Protein AF-K2FC25-F1 (afdb_monomer)

pLDDT: mean 97.02, std 2.51, range [78.81, 98.69]

Foldseek 3Di:
DLVVLLVVLLVVLVVLLQQLAALVVLVVLLVLLVQCLVPNDVRSVVPHPDDDPPVVSVLSNVLSVVCVVPDDCPPCVQNSDSRNSSSSCSLLVVLSVLLVVVLVVLLVVCVVVVHPCSSVVSSCSSPPPVSSCCRRNNPHDPSD

Radius of gyration: 16.85 Å; Cα contacts (8 Å, |Δi|>4): 160; chains: 1; bounding box: 34×33×50 Å

Mean predicted aligned error: 2.65 Å

Secondary structure (DSSP, 8-state):
-HHHHHHHHHHHHHHTTTS---HHHHHHHHHHHHHHHHH-HHHHHHHS---S-HHHHHHHHHHHHHHTTTS-TT-HHHHT-TT-HHHHHHHHHHHHHHHHHHHHHHHHHHHHTT-TTHHHHHHHHHT-HHHHIIIIII---TT-

Solvent-accessible surface area (backbone atoms only — not comparable to full-atom values): 7808 Å² total; per-residue (Å²): 109,71,68,57,54,49,49,51,43,48,52,53,45,61,72,34,32,69,47,56,32,43,64,70,60,50,50,46,51,51,52,52,10,51,39,22,56,74,60,32,63,71,47,31,57,76,75,48,88,66,84,72,65,72,71,59,52,54,53,29,22,51,44,39,56,56,43,59,76,78,44,65,74,80,44,58,85,54,53,71,39,66,70,33,52,67,62,36,43,60,54,41,51,54,45,54,51,28,53,52,49,49,36,53,48,40,35,53,52,23,55,74,71,70,45,91,52,20,68,56,53,26,48,54,54,63,64,27,65,65,55,45,38,44,30,40,44,35,60,47,68,88,63,111

Structure (mmCIF, N/CA/C/O backbone):
data_AF-K2FC25-F1
#
_entry.id   AF-K2FC25-F1
#
loop_
_atom_site.group_PDB
_atom_site.id
_atom_site.type_symbol
_atom_site.label_atom_id
_atom_site.label_alt_id
_atom_site.label_comp_id
_atom_site.label_asym_id
_atom_site.label_entity_id
_atom_site.label_seq_id
_atom_site.pdbx_PDB_ins_code
_atom_site.Cartn_x
_atom_site.Cartn_y
_atom_site.Cartn_z
_atom_site.occupancy
_atom_site.B_iso_or_equiv
_atom_site.auth_seq_id
_atom_site.auth_comp_id
_atom_site.auth_asym_id
_atom_site.auth_atom_id
_atom_site.pdbx_PDB_model_num
ATOM 1 N N . MET A 1 1 ? -14.739 -14.584 18.101 1.00 87.00 1 MET A N 1
ATOM 2 C CA . MET A 1 1 ? -15.522 -13.858 17.076 1.00 87.00 1 MET A CA 1
ATOM 3 C C . MET A 1 1 ? -14.724 -12.733 16.417 1.00 87.00 1 MET A C 1
ATOM 5 O O . MET A 1 1 ? -14.441 -12.847 15.240 1.00 87.00 1 MET A O 1
ATOM 9 N N . TYR A 1 2 ? -14.279 -11.704 17.151 1.00 93.12 2 TYR A N 1
ATOM 10 C CA . TYR A 1 2 ? -13.510 -10.571 16.594 1.00 93.12 2 TYR A CA 1
ATOM 11 C C . TYR A 1 2 ? -12.306 -10.969 15.712 1.00 93.12 2 TYR A C 1
ATOM 13 O O . TYR A 1 2 ? -12.243 -10.576 14.554 1.00 93.12 2 TYR A O 1
ATOM 21 N N . PHE A 1 3 ? -11.384 -11.790 16.230 1.00 94.06 3 PHE A N 1
ATOM 22 C CA . PHE A 1 3 ? -10.193 -12.205 15.475 1.00 94.06 3 PHE A CA 1
ATOM 23 C C . PHE A 1 3 ? -10.529 -13.015 14.221 1.00 94.06 3 PHE A C 1
ATOM 25 O O . PHE A 1 3 ? -9.843 -12.881 13.218 1.00 94.06 3 PHE A O 1
ATOM 32 N N . LEU A 1 4 ? -11.607 -13.806 14.259 1.00 96.81 4 LEU A N 1
ATOM 33 C CA . LEU A 1 4 ? -12.086 -14.544 13.092 1.00 96.81 4 LEU A CA 1
ATOM 34 C C . LEU A 1 4 ? -12.578 -13.582 12.003 1.00 96.81 4 LEU A C 1
ATOM 36 O O . LEU A 1 4 ? -12.223 -13.751 10.846 1.00 96.81 4 LEU A O 1
ATOM 40 N N . LEU A 1 5 ? -13.341 -12.549 12.371 1.00 97.44 5 LEU A N 1
ATOM 41 C CA . LEU A 1 5 ? -13.829 -11.541 11.425 1.00 97.44 5 LEU A CA 1
ATOM 42 C C . LEU A 1 5 ? -12.684 -10.756 10.776 1.00 97.44 5 LEU A C 1
ATOM 44 O O . LEU A 1 5 ? -12.692 -10.552 9.565 1.00 97.44 5 LEU A O 1
ATOM 48 N N . LEU A 1 6 ? -11.673 -10.370 11.558 1.00 96.88 6 LEU A N 1
ATOM 49 C CA . LEU A 1 6 ? -10.475 -9.743 11.002 1.00 96.88 6 LEU A CA 1
ATOM 50 C C . LEU A 1 6 ? -9.676 -10.695 10.117 1.00 96.88 6 LEU A C 1
ATOM 52 O O . LEU A 1 6 ? -9.224 -10.303 9.051 1.00 96.88 6 LEU A O 1
ATOM 56 N N . PHE A 1 7 ? -9.523 -11.953 10.521 1.00 97.12 7 PHE A N 1
ATOM 57 C CA . PHE A 1 7 ? -8.838 -12.936 9.693 1.00 97.12 7 PHE A CA 1
ATOM 58 C C . PHE A 1 7 ? -9.546 -13.123 8.345 1.00 97.12 7 PHE A C 1
ATOM 60 O O . PHE A 1 7 ? -8.899 -13.077 7.304 1.00 97.12 7 PHE A O 1
ATOM 67 N N . LEU A 1 8 ? -10.877 -13.234 8.341 1.00 97.25 8 LEU A N 1
ATOM 68 C CA . LEU A 1 8 ? -11.661 -13.318 7.108 1.00 97.25 8 LEU A CA 1
ATOM 69 C C . LEU A 1 8 ? -11.505 -12.060 6.244 1.00 97.25 8 LEU A C 1
ATOM 71 O O . LEU A 1 8 ? -11.259 -12.179 5.048 1.00 97.25 8 LEU A O 1
ATOM 75 N N . GLY A 1 9 ? -11.572 -10.861 6.835 1.00 97.56 9 GL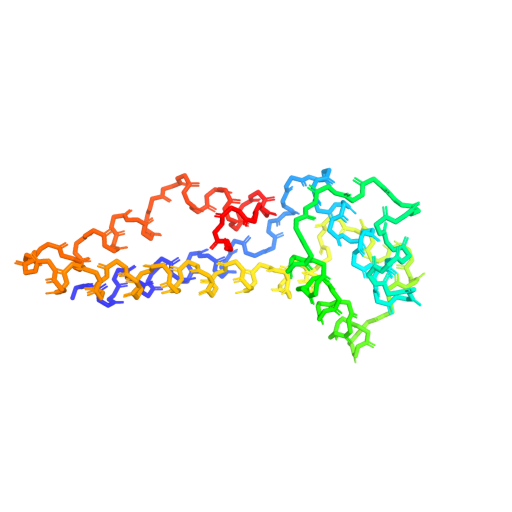Y A N 1
ATOM 76 C CA . GLY A 1 9 ? -11.351 -9.606 6.105 1.00 97.56 9 GLY A CA 1
ATOM 77 C C . GLY A 1 9 ? -9.946 -9.483 5.501 1.00 97.56 9 GLY A C 1
ATOM 78 O O . GLY A 1 9 ? -9.779 -8.879 4.441 1.00 97.56 9 GLY A O 1
ATOM 79 N N . PHE A 1 10 ? -8.942 -10.080 6.148 1.00 98.25 10 PHE A N 1
ATOM 80 C CA . PHE A 1 10 ? -7.570 -10.142 5.653 1.00 98.25 10 PHE A CA 1
ATOM 81 C C . PHE A 1 10 ? -7.452 -11.134 4.492 1.00 98.25 10 PHE A C 1
ATOM 83 O O . PHE A 1 10 ? -6.911 -10.785 3.446 1.00 98.25 10 PHE A O 1
ATOM 90 N N . VAL A 1 11 ? -8.029 -12.332 4.628 1.00 98.31 11 VAL A N 1
ATOM 91 C CA . VAL A 1 11 ? -8.065 -13.335 3.551 1.00 98.31 11 VAL A CA 1
ATOM 92 C C . VAL A 1 11 ? -8.781 -12.789 2.315 1.00 98.31 11 VAL A C 1
ATOM 94 O O . VAL A 1 11 ? -8.257 -12.919 1.213 1.00 98.31 11 VAL A O 1
ATOM 97 N N . VAL A 1 12 ? -9.927 -12.117 2.481 1.00 98.44 12 VAL A N 1
ATOM 98 C CA . VAL A 1 12 ? -10.644 -11.466 1.369 1.00 98.44 12 VAL A CA 1
ATOM 99 C C . VAL A 1 12 ? -9.731 -10.487 0.630 1.00 98.44 12 VAL A C 1
ATOM 101 O O . VAL A 1 12 ? -9.650 -10.532 -0.593 1.00 98.44 12 VAL A O 1
ATOM 104 N N . ARG A 1 13 ? -8.987 -9.647 1.356 1.00 98.31 13 ARG A N 1
ATOM 105 C CA . ARG A 1 13 ? -8.036 -8.708 0.749 1.00 98.31 13 ARG A CA 1
ATOM 106 C C . ARG A 1 13 ? -6.909 -9.401 -0.013 1.00 98.31 13 ARG A C 1
ATOM 108 O O . ARG A 1 13 ? -6.595 -8.974 -1.119 1.00 98.31 13 ARG A O 1
ATOM 115 N N . LEU A 1 14 ? -6.338 -10.474 0.540 1.00 98.44 14 LEU A N 1
ATOM 116 C CA . LEU A 1 14 ? -5.306 -11.262 -0.143 1.00 98.44 14 LEU A CA 1
ATOM 117 C C . LEU A 1 14 ? -5.820 -11.866 -1.454 1.00 98.44 14 LEU A C 1
ATOM 119 O O . LEU A 1 14 ? -5.132 -11.805 -2.471 1.00 98.44 14 LEU A O 1
ATOM 123 N N . LEU A 1 15 ? -7.041 -12.406 -1.449 1.00 98.50 15 LEU A N 1
ATOM 124 C CA . LEU A 1 15 ? -7.669 -12.978 -2.643 1.00 98.50 15 LEU A CA 1
ATOM 125 C C . LEU A 1 15 ? -7.971 -11.922 -3.719 1.00 98.50 15 LEU A C 1
ATOM 127 O O . LEU A 1 15 ? -8.041 -12.261 -4.897 1.00 98.50 15 LEU A O 1
ATOM 131 N N . LEU A 1 16 ? -8.119 -10.652 -3.332 1.00 98.50 16 LEU A N 1
ATOM 132 C CA . LEU A 1 16 ? -8.370 -9.525 -4.236 1.00 98.50 16 LEU A CA 1
ATOM 133 C C . LEU A 1 16 ? -7.092 -8.873 -4.787 1.00 98.50 16 LEU A C 1
ATOM 135 O O . LEU A 1 16 ? -7.181 -8.020 -5.671 1.00 98.50 16 LEU A O 1
ATOM 139 N N . ILE A 1 17 ? -5.900 -9.279 -4.331 1.00 98.44 17 ILE A N 1
ATOM 140 C CA . ILE A 1 17 ? -4.627 -8.758 -4.856 1.00 98.44 17 ILE A CA 1
ATOM 141 C C . ILE A 1 17 ? -4.550 -8.827 -6.395 1.00 98.44 17 ILE A C 1
ATOM 143 O O . ILE A 1 17 ? -4.206 -7.801 -6.986 1.00 98.44 17 ILE A O 1
ATOM 147 N N . PRO A 1 18 ? -4.914 -9.943 -7.066 1.00 98.31 18 PRO A N 1
ATOM 148 C CA . PRO A 1 18 ? -4.797 -10.067 -8.523 1.00 98.31 18 PRO A CA 1
ATOM 149 C C . PRO A 1 18 ? -5.707 -9.142 -9.344 1.00 98.31 18 PRO A C 1
ATOM 151 O O . PRO A 1 18 ? -5.537 -9.061 -10.558 1.00 98.31 18 PRO A O 1
ATOM 154 N N . VAL A 1 19 ? -6.679 -8.459 -8.726 1.00 98.06 19 VAL A N 1
ATOM 155 C CA . VAL A 1 19 ? -7.506 -7.457 -9.417 1.00 98.06 19 VAL A CA 1
ATOM 156 C C . VAL A 1 19 ? -6.597 -6.335 -9.930 1.00 98.06 19 VAL A C 1
ATOM 158 O O . VAL A 1 19 ? -5.729 -5.874 -9.202 1.00 98.06 19 VAL A O 1
ATOM 161 N N . SER A 1 20 ? -6.766 -5.862 -11.161 1.00 96.94 20 SER A N 1
ATOM 162 C CA . SER A 1 20 ? -5.810 -4.923 -11.775 1.00 96.94 20 SER A CA 1
ATOM 163 C C . SER A 1 20 ? -5.682 -3.575 -11.062 1.00 96.94 20 SER A C 1
ATOM 165 O O . SER A 1 20 ? -4.652 -2.923 -11.192 1.00 96.94 20 SER A O 1
ATOM 167 N N . GLY A 1 21 ? -6.707 -3.143 -10.324 1.00 96.69 21 GLY A N 1
ATOM 168 C CA . GLY A 1 21 ? -6.798 -1.758 -9.873 1.00 96.69 21 GLY A CA 1
ATOM 169 C C . GLY A 1 21 ? -7.384 -0.833 -10.933 1.00 96.69 21 GLY A C 1
ATOM 170 O O . GLY A 1 21 ? -7.669 -1.242 -12.067 1.00 96.69 21 GLY A O 1
ATOM 171 N N . PHE A 1 22 ? -7.546 0.432 -10.558 1.00 97.19 22 PHE A N 1
ATOM 172 C CA . PHE A 1 22 ? -7.846 1.502 -11.490 1.00 97.19 22 PHE A CA 1
ATOM 173 C C . PHE A 1 22 ? -6.606 1.780 -12.339 1.00 97.19 22 PHE A C 1
ATOM 175 O O . PHE A 1 22 ? -5.566 2.220 -11.849 1.00 97.19 22 PHE A O 1
ATOM 182 N N . ARG A 1 23 ? -6.719 1.485 -13.637 1.00 96.00 23 ARG A N 1
ATOM 183 C CA . ARG A 1 23 ? -5.580 1.426 -14.564 1.00 96.00 23 ARG A CA 1
ATOM 184 C C . ARG A 1 23 ? -4.717 2.692 -14.551 1.00 96.00 23 ARG A C 1
ATOM 186 O O . ARG A 1 23 ? -3.496 2.577 -14.606 1.00 96.00 23 ARG A O 1
ATOM 193 N N . ALA A 1 24 ? -5.329 3.877 -14.504 1.00 96.19 24 ALA A N 1
ATOM 194 C CA . ALA A 1 24 ? -4.585 5.135 -14.566 1.00 96.19 24 ALA A CA 1
ATOM 195 C C . ALA A 1 24 ? -3.686 5.328 -13.334 1.00 96.19 24 ALA A C 1
ATOM 197 O O . ALA A 1 24 ? -2.500 5.609 -13.490 1.00 96.19 24 ALA A O 1
ATOM 198 N N . ASP A 1 25 ? -4.215 5.088 -12.134 1.00 96.62 25 ASP A N 1
ATOM 199 C CA . ASP A 1 25 ? -3.451 5.236 -10.890 1.00 96.62 25 ASP A CA 1
ATOM 200 C C . ASP A 1 25 ? -2.338 4.192 -10.804 1.00 96.62 25 ASP A C 1
ATOM 202 O O . ASP A 1 25 ? -1.184 4.533 -10.558 1.00 96.62 25 ASP A O 1
ATOM 206 N N . VAL A 1 26 ? -2.632 2.928 -11.130 1.00 97.62 26 VAL A N 1
ATOM 207 C CA . VAL A 1 26 ? -1.613 1.864 -11.143 1.00 97.62 26 VAL A CA 1
ATOM 208 C C . VAL A 1 26 ? -0.492 2.157 -12.144 1.00 97.62 26 VAL A C 1
ATOM 210 O O . VAL A 1 26 ? 0.674 1.861 -11.869 1.00 97.62 26 VAL A O 1
ATOM 213 N N . ALA A 1 27 ? -0.804 2.779 -13.283 1.00 97.56 27 ALA A N 1
ATOM 214 C CA . ALA A 1 27 ? 0.211 3.247 -14.222 1.00 97.56 27 ALA A CA 1
ATOM 215 C C . ALA A 1 27 ? 1.065 4.387 -13.634 1.00 97.56 27 ALA A C 1
ATOM 217 O O . ALA A 1 27 ? 2.286 4.371 -13.816 1.00 97.56 27 ALA A O 1
ATOM 218 N N . PHE A 1 28 ? 0.474 5.328 -12.887 1.00 97.88 28 PHE A N 1
ATOM 219 C CA . PHE A 1 28 ? 1.235 6.358 -12.169 1.00 97.88 28 PHE A CA 1
ATOM 220 C C . PHE A 1 28 ? 2.136 5.762 -11.087 1.00 97.88 28 PHE A C 1
ATOM 222 O O . PHE A 1 28 ? 3.313 6.109 -11.039 1.00 97.88 28 PHE A O 1
ATOM 229 N N . TRP A 1 29 ? 1.654 4.803 -10.292 1.00 98.06 29 TRP A N 1
ATOM 230 C CA . TRP A 1 29 ? 2.470 4.114 -9.284 1.00 98.06 29 TRP A CA 1
ATOM 231 C C . TRP A 1 29 ? 3.692 3.434 -9.904 1.00 98.06 29 TRP A C 1
ATOM 233 O O . TRP A 1 29 ? 4.805 3.541 -9.383 1.00 98.06 29 TRP A O 1
ATOM 243 N N . LYS A 1 30 ? 3.504 2.767 -11.047 1.00 98.31 30 LYS A N 1
ATOM 244 C CA . LYS A 1 30 ? 4.587 2.133 -11.809 1.00 98.31 30 LYS A CA 1
ATOM 245 C C . LYS A 1 30 ? 5.571 3.163 -12.365 1.00 98.31 30 LYS A C 1
ATOM 247 O O . LYS A 1 30 ? 6.777 3.030 -12.173 1.00 98.31 30 LYS A O 1
ATOM 252 N N . GLY A 1 31 ? 5.065 4.211 -13.015 1.00 98.38 31 GLY A N 1
ATOM 253 C CA . GLY A 1 31 ? 5.890 5.255 -13.624 1.00 98.38 31 GLY A CA 1
ATOM 254 C C . GLY A 1 31 ? 6.692 6.058 -12.600 1.00 98.38 31 GLY A C 1
ATOM 255 O O . GLY A 1 31 ? 7.907 6.208 -12.738 1.00 98.38 31 GLY A O 1
ATOM 256 N N . TRP A 1 32 ? 6.037 6.530 -11.541 1.00 98.62 32 TRP A N 1
ATOM 257 C CA . TRP A 1 32 ? 6.690 7.253 -10.452 1.00 98.62 32 TRP A CA 1
ATOM 258 C C . TRP A 1 32 ? 7.648 6.353 -9.670 1.00 98.62 32 TRP A C 1
ATOM 260 O O . TRP A 1 32 ? 8.734 6.809 -9.319 1.00 98.62 32 TRP A O 1
ATOM 270 N N . GLY A 1 33 ? 7.300 5.076 -9.468 1.00 98.38 33 GLY A N 1
ATOM 271 C CA . GLY A 1 33 ? 8.180 4.076 -8.857 1.00 98.38 33 GLY A CA 1
ATOM 272 C C . GLY A 1 33 ? 9.467 3.851 -9.643 1.00 98.38 33 GLY A C 1
ATOM 273 O O . GLY A 1 33 ? 10.553 3.917 -9.075 1.00 98.38 33 GLY A O 1
ATOM 274 N N . LEU A 1 34 ? 9.370 3.684 -10.963 1.00 98.19 34 LEU A N 1
ATOM 275 C CA . LEU A 1 34 ? 10.548 3.629 -11.833 1.00 98.19 34 LEU A CA 1
ATOM 276 C C . LEU A 1 34 ? 11.401 4.899 -11.725 1.00 98.19 34 LEU A C 1
ATOM 278 O O . LEU A 1 34 ? 12.612 4.819 -11.525 1.00 98.19 34 LEU A O 1
ATOM 282 N N . ALA A 1 35 ? 10.770 6.072 -11.812 1.00 98.44 35 ALA A N 1
ATOM 283 C CA . ALA A 1 35 ? 11.465 7.355 -11.757 1.00 98.44 35 ALA A CA 1
ATOM 284 C C . ALA A 1 35 ? 12.237 7.556 -10.442 1.00 98.44 35 ALA A C 1
ATOM 286 O O . ALA A 1 35 ? 13.414 7.922 -10.471 1.00 98.44 35 ALA A O 1
ATOM 287 N N . VAL A 1 36 ? 11.607 7.298 -9.291 1.00 98.62 36 VAL A N 1
ATOM 288 C CA . VAL A 1 36 ? 12.267 7.462 -7.987 1.00 98.62 3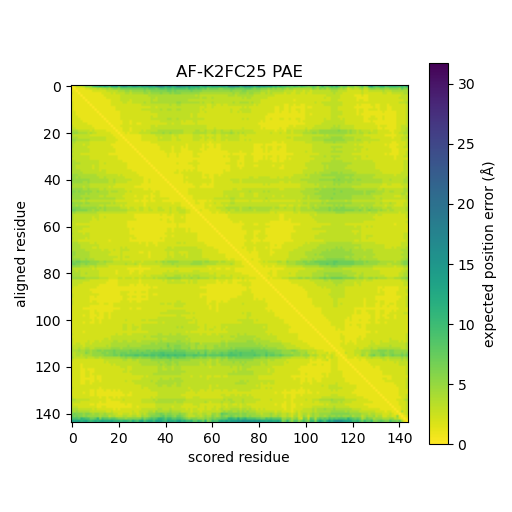6 VAL A CA 1
ATOM 289 C C . VAL A 1 36 ? 13.358 6.422 -7.763 1.00 98.62 36 VAL A C 1
ATOM 291 O O . VAL A 1 36 ? 14.428 6.784 -7.276 1.00 98.62 36 VAL A O 1
ATOM 294 N N . THR A 1 37 ? 13.144 5.170 -8.175 1.00 98.31 37 THR A N 1
ATOM 295 C CA . THR A 1 37 ? 14.153 4.116 -8.023 1.00 98.31 37 THR A CA 1
ATOM 296 C C . THR A 1 37 ? 15.382 4.359 -8.894 1.00 98.31 37 THR A C 1
ATOM 298 O O . THR A 1 37 ? 16.491 4.011 -8.487 1.00 98.31 37 THR A O 1
ATOM 301 N N . ASP A 1 38 ? 15.220 4.984 -10.061 1.00 98.12 38 ASP A N 1
ATOM 302 C CA . ASP A 1 38 ? 16.324 5.201 -11.000 1.00 98.12 38 ASP A CA 1
ATOM 303 C C . ASP A 1 38 ? 17.047 6.531 -10.799 1.00 98.12 38 ASP A C 1
ATOM 305 O O . ASP A 1 38 ? 18.252 6.627 -11.046 1.00 98.12 38 ASP A O 1
ATOM 309 N N . LYS A 1 39 ? 16.312 7.578 -10.412 1.00 98.31 39 LYS A N 1
ATOM 310 C CA . LYS A 1 39 ? 16.807 8.964 -10.411 1.00 98.31 39 LYS A CA 1
ATOM 311 C C . LYS A 1 39 ? 16.676 9.667 -9.062 1.00 98.31 39 LYS A C 1
ATOM 313 O O . LYS A 1 39 ? 17.204 10.766 -8.895 1.00 98.31 39 LYS A O 1
ATOM 318 N N . GLY A 1 40 ? 16.007 9.047 -8.096 1.00 97.88 40 GLY A N 1
ATOM 319 C CA . GLY A 1 40 ? 15.759 9.620 -6.780 1.00 97.88 40 GLY A CA 1
ATOM 320 C C . GLY A 1 40 ? 14.605 10.626 -6.748 1.00 97.88 40 GLY A C 1
ATOM 321 O O . GLY A 1 40 ? 14.084 11.087 -7.765 1.00 97.88 40 GLY A O 1
ATOM 322 N N . ILE A 1 41 ? 14.209 10.982 -5.526 1.00 97.19 41 ILE A N 1
ATOM 323 C CA . ILE A 1 41 ? 13.000 11.768 -5.246 1.00 97.19 41 ILE A CA 1
ATOM 324 C C . ILE A 1 41 ? 13.045 13.201 -5.792 1.00 97.19 41 ILE A C 1
ATOM 326 O O . ILE A 1 41 ? 12.036 13.711 -6.270 1.00 97.19 41 ILE A O 1
ATOM 330 N N . ILE A 1 42 ? 14.215 13.847 -5.776 1.00 97.19 42 ILE A N 1
ATOM 331 C CA . ILE A 1 42 ? 14.366 15.217 -6.291 1.00 97.19 42 ILE A CA 1
ATOM 332 C C . ILE A 1 42 ? 14.131 15.249 -7.802 1.00 97.19 42 ILE A C 1
ATOM 334 O O . ILE A 1 42 ? 13.482 16.160 -8.312 1.00 97.19 42 ILE A O 1
ATOM 338 N N . TRP A 1 43 ? 14.623 14.239 -8.524 1.00 98.19 43 TRP A N 1
ATOM 339 C CA . TRP A 1 43 ? 14.383 14.139 -9.957 1.00 98.19 43 TRP A CA 1
ATOM 340 C C . TRP A 1 43 ? 12.908 13.863 -10.253 1.00 98.19 43 TRP A C 1
ATOM 342 O O . TRP A 1 43 ? 12.339 14.563 -11.088 1.00 98.1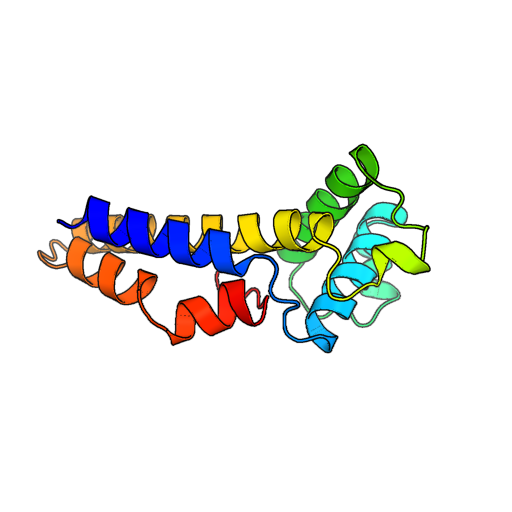9 43 TRP A O 1
ATOM 352 N N . LEU A 1 44 ? 12.285 12.919 -9.531 1.00 98.44 44 LEU A N 1
ATOM 353 C CA . LEU A 1 44 ? 10.855 12.606 -9.642 1.00 98.44 44 LEU A CA 1
ATOM 354 C C . LEU A 1 44 ? 9.994 13.874 -9.544 1.00 98.44 44 LEU A C 1
ATOM 356 O O . LEU A 1 44 ? 9.198 14.137 -10.442 1.00 98.44 44 LEU A O 1
ATOM 360 N N . ILE A 1 45 ? 10.175 14.661 -8.480 1.00 96.50 45 ILE A N 1
ATOM 361 C CA . ILE A 1 45 ? 9.354 15.852 -8.208 1.00 96.50 45 ILE A CA 1
ATOM 362 C C . ILE A 1 45 ? 9.534 16.919 -9.297 1.00 96.50 45 ILE A C 1
ATOM 364 O O . ILE A 1 45 ? 8.565 17.551 -9.700 1.00 96.50 45 ILE A O 1
ATOM 368 N N . ASN A 1 46 ? 10.757 17.110 -9.796 1.00 97.56 46 ASN A N 1
ATOM 369 C CA . ASN A 1 46 ? 11.051 18.173 -10.760 1.00 97.56 46 ASN A CA 1
ATOM 370 C C . ASN A 1 46 ? 10.753 17.804 -12.223 1.00 97.56 46 ASN A C 1
ATOM 372 O O . ASN A 1 46 ? 10.660 18.700 -13.057 1.00 97.56 46 ASN A O 1
ATOM 376 N N . ASN A 1 47 ? 10.663 16.512 -12.561 1.00 98.12 47 ASN A N 1
ATOM 377 C CA . ASN A 1 47 ? 10.632 16.047 -13.959 1.00 98.12 47 ASN A CA 1
ATOM 378 C C . ASN A 1 47 ? 9.405 15.196 -14.304 1.00 98.12 47 ASN A C 1
ATOM 380 O O . ASN A 1 47 ? 9.296 14.698 -15.423 1.00 98.12 47 ASN A O 1
ATOM 384 N N . THR A 1 48 ? 8.487 14.998 -13.361 1.00 97.81 48 THR A N 1
ATOM 385 C CA . THR A 1 48 ? 7.255 14.238 -13.589 1.00 97.81 48 THR A CA 1
ATOM 386 C C . THR A 1 48 ? 6.053 15.013 -13.066 1.00 97.81 48 THR A C 1
ATOM 388 O O . THR A 1 48 ? 6.188 16.067 -12.454 1.00 97.81 48 THR A O 1
ATOM 391 N N . ASN A 1 49 ? 4.859 14.474 -13.284 1.00 96.81 49 ASN A N 1
ATOM 392 C CA . ASN A 1 49 ? 3.617 15.003 -12.731 1.00 96.81 49 ASN A CA 1
ATOM 393 C C . ASN A 1 49 ? 3.319 14.496 -11.304 1.00 96.81 49 ASN A C 1
ATOM 395 O O . ASN A 1 49 ? 2.156 14.472 -10.903 1.00 96.81 49 ASN A O 1
ATOM 399 N N . TYR A 1 50 ? 4.336 14.043 -10.565 1.00 97.75 50 TYR A N 1
ATOM 400 C CA . TYR A 1 50 ? 4.181 13.542 -9.202 1.00 97.75 50 TYR A CA 1
ATOM 401 C C . TYR A 1 50 ? 3.546 14.596 -8.286 1.00 97.75 50 TYR A C 1
ATOM 403 O O . TYR A 1 50 ? 4.053 15.708 -8.154 1.00 97.75 50 TYR A O 1
ATOM 411 N N . ASN A 1 51 ? 2.439 14.230 -7.643 1.00 96.25 51 ASN A N 1
ATOM 412 C CA . ASN A 1 51 ? 1.588 15.141 -6.874 1.00 96.25 51 ASN A CA 1
ATOM 413 C C . ASN A 1 51 ? 1.265 14.638 -5.452 1.00 96.25 51 ASN A C 1
ATOM 415 O O . ASN A 1 51 ? 0.351 15.156 -4.814 1.00 96.25 51 ASN A O 1
ATOM 419 N N . TYR A 1 52 ? 2.021 13.662 -4.942 1.00 95.50 52 TYR A N 1
ATOM 420 C CA . TYR A 1 52 ? 1.873 13.130 -3.582 1.00 95.50 52 TYR A CA 1
ATOM 421 C C . TYR A 1 52 ? 2.964 13.664 -2.639 1.00 95.50 52 TYR A C 1
ATOM 423 O O . TYR A 1 52 ? 4.020 14.112 -3.088 1.00 95.50 52 TYR A O 1
ATOM 431 N N . PRO A 1 53 ? 2.773 13.605 -1.310 1.00 93.81 53 PRO A N 1
ATOM 432 C CA . PRO A 1 53 ? 3.832 13.934 -0.361 1.00 93.81 53 PRO A CA 1
ATOM 433 C C . PRO A 1 53 ? 5.074 13.034 -0.519 1.00 93.81 53 PRO A C 1
ATOM 435 O O . PRO A 1 53 ? 4.961 11.897 -0.986 1.00 93.81 53 PRO A O 1
ATOM 438 N N . PRO A 1 54 ? 6.267 13.475 -0.071 1.00 92.88 54 PRO A N 1
ATOM 439 C CA . PRO A 1 54 ? 7.511 12.713 -0.222 1.00 92.88 54 PRO A CA 1
ATOM 440 C C . PRO A 1 54 ? 7.485 11.291 0.354 1.00 92.88 54 PRO A C 1
ATOM 442 O O . PRO A 1 54 ? 8.157 10.409 -0.170 1.00 92.88 54 PRO A O 1
ATOM 445 N N . GLY A 1 55 ? 6.709 11.054 1.419 1.00 93.94 55 GLY A N 1
ATOM 446 C CA . GLY A 1 55 ? 6.607 9.739 2.060 1.00 93.94 55 GLY A CA 1
ATOM 447 C C . GLY A 1 55 ? 6.170 8.637 1.093 1.00 93.94 55 GLY A C 1
ATOM 448 O O . GLY A 1 55 ? 6.743 7.549 1.098 1.00 93.94 55 GLY A O 1
ATOM 449 N N . PHE A 1 56 ? 5.226 8.942 0.204 1.00 96.31 56 PHE A N 1
ATOM 450 C CA . PHE A 1 56 ? 4.719 7.971 -0.756 1.00 96.31 56 PHE A CA 1
ATOM 451 C C . PHE A 1 56 ? 5.751 7.620 -1.846 1.00 96.31 56 PHE A C 1
ATOM 453 O O . PHE A 1 56 ? 5.873 6.457 -2.228 1.00 96.31 56 PHE A O 1
ATOM 460 N N . ALA A 1 57 ? 6.598 8.568 -2.260 1.00 97.50 57 ALA A N 1
ATOM 461 C CA . ALA A 1 57 ? 7.694 8.299 -3.192 1.00 97.50 57 ALA A CA 1
ATOM 462 C C . ALA A 1 57 ? 8.689 7.273 -2.628 1.00 97.50 57 ALA A C 1
ATOM 464 O O . ALA A 1 57 ? 9.173 6.423 -3.368 1.00 97.50 57 ALA A O 1
ATOM 465 N N . TYR A 1 58 ? 8.965 7.296 -1.319 1.00 97.19 58 TYR A N 1
ATOM 466 C CA . TYR A 1 58 ? 9.825 6.288 -0.689 1.00 97.19 58 TYR A CA 1
ATOM 467 C C . TYR A 1 58 ? 9.181 4.899 -0.636 1.00 97.19 58 TYR A C 1
ATOM 469 O O . TYR A 1 58 ? 9.887 3.898 -0.750 1.00 97.19 58 TYR A O 1
ATOM 477 N N . ILE A 1 59 ? 7.854 4.821 -0.503 1.00 97.50 59 ILE A N 1
ATOM 478 C CA . ILE A 1 59 ? 7.120 3.553 -0.611 1.00 97.50 59 ILE A CA 1
ATOM 479 C C . ILE A 1 59 ? 7.265 2.993 -2.030 1.00 97.50 59 ILE A C 1
ATOM 481 O O . ILE A 1 59 ? 7.616 1.825 -2.200 1.00 97.50 59 ILE A O 1
ATOM 485 N N . LEU A 1 60 ? 7.062 3.832 -3.050 1.00 98.38 60 LEU A N 1
ATOM 486 C CA . LEU A 1 60 ? 7.249 3.433 -4.444 1.00 98.38 60 LEU A CA 1
ATOM 487 C C . LEU A 1 60 ? 8.698 3.021 -4.746 1.00 98.38 60 LEU A C 1
ATOM 489 O O . LEU A 1 60 ? 8.909 2.034 -5.449 1.00 98.38 60 LEU A O 1
ATOM 493 N N . ASP A 1 61 ? 9.686 3.719 -4.177 1.00 98.56 61 ASP A N 1
ATOM 494 C CA . ASP A 1 61 ? 11.103 3.365 -4.306 1.00 98.56 61 ASP A CA 1
ATOM 495 C C . ASP A 1 61 ? 11.409 1.992 -3.695 1.00 98.56 61 ASP A C 1
ATOM 497 O O . ASP A 1 61 ? 12.089 1.163 -4.302 1.00 98.56 61 ASP A O 1
ATOM 501 N N . LEU A 1 62 ? 10.861 1.715 -2.508 1.00 98.38 62 LEU A N 1
ATOM 502 C CA . LEU A 1 62 ? 10.979 0.408 -1.867 1.00 98.38 62 LEU A CA 1
ATOM 503 C C . LEU A 1 62 ? 10.379 -0.697 -2.746 1.00 98.38 62 LEU A C 1
ATOM 505 O O . LEU A 1 62 ? 11.028 -1.722 -2.961 1.00 98.38 62 LEU A O 1
ATOM 509 N N . ILE A 1 63 ? 9.175 -0.484 -3.289 1.00 98.50 63 ILE A N 1
ATOM 510 C CA . ILE A 1 63 ? 8.533 -1.438 -4.204 1.00 98.50 63 ILE A CA 1
ATOM 511 C C . ILE A 1 63 ? 9.401 -1.661 -5.443 1.00 98.50 63 ILE A C 1
ATOM 513 O O . ILE A 1 63 ? 9.634 -2.810 -5.813 1.00 98.50 63 ILE A O 1
ATOM 517 N N . GLY A 1 64 ? 9.908 -0.592 -6.066 1.00 98.50 64 GLY A N 1
ATOM 518 C CA . GLY A 1 64 ? 10.765 -0.675 -7.249 1.00 98.50 64 GLY A CA 1
ATOM 519 C C . GLY A 1 64 ? 12.054 -1.454 -6.983 1.00 98.50 64 GLY A C 1
ATOM 520 O O . GLY A 1 64 ? 12.413 -2.345 -7.757 1.00 98.50 64 GLY A O 1
ATOM 521 N N . LYS A 1 65 ? 12.714 -1.192 -5.849 1.00 98.50 65 LYS A N 1
ATOM 522 C CA . LYS A 1 65 ? 13.915 -1.920 -5.411 1.00 98.50 65 LYS A CA 1
ATOM 523 C C . LYS A 1 65 ? 13.643 -3.398 -5.163 1.00 98.50 65 LYS A C 1
ATOM 525 O O . LYS A 1 65 ? 14.423 -4.224 -5.623 1.00 98.50 65 LYS A O 1
ATOM 530 N N . ILE A 1 66 ? 12.547 -3.737 -4.480 1.00 98.69 66 ILE A N 1
ATOM 531 C CA . ILE A 1 66 ? 12.178 -5.138 -4.232 1.00 98.69 66 ILE A CA 1
ATOM 532 C C . ILE A 1 66 ? 11.798 -5.830 -5.544 1.00 98.69 66 ILE A C 1
ATOM 534 O O . ILE A 1 66 ? 12.245 -6.946 -5.785 1.00 98.69 66 ILE A O 1
ATOM 538 N N . TYR A 1 67 ? 11.035 -5.173 -6.421 1.00 98.69 67 TYR A N 1
ATOM 539 C CA . TYR A 1 67 ? 10.648 -5.728 -7.719 1.00 98.69 67 TYR A CA 1
ATOM 540 C C . TYR A 1 67 ? 11.877 -6.126 -8.548 1.00 98.69 67 TYR A C 1
ATOM 542 O O . TYR A 1 67 ? 11.917 -7.244 -9.062 1.00 98.69 67 TYR A O 1
ATOM 550 N N . LYS A 1 68 ? 12.911 -5.267 -8.597 1.00 98.00 68 LYS A N 1
ATOM 551 C CA . LYS A 1 68 ? 14.188 -5.527 -9.295 1.00 98.00 68 LYS A CA 1
ATOM 552 C C . LYS A 1 68 ? 14.918 -6.791 -8.819 1.00 98.00 68 LYS A C 1
ATOM 554 O O . LYS A 1 68 ? 15.740 -7.318 -9.560 1.00 98.00 68 LYS A O 1
ATOM 559 N N . LEU A 1 69 ? 14.630 -7.289 -7.613 1.00 98.31 69 LEU A N 1
ATOM 560 C CA . LEU A 1 69 ? 15.211 -8.540 -7.107 1.00 98.31 69 LEU A CA 1
ATOM 561 C C . LEU A 1 69 ? 14.587 -9.791 -7.743 1.00 98.31 69 LEU A C 1
ATOM 563 O O . LEU A 1 69 ? 15.205 -10.851 -7.715 1.00 98.31 69 LEU A O 1
ATOM 567 N N . PHE A 1 70 ? 13.374 -9.684 -8.295 1.00 98.31 70 PHE A N 1
ATOM 568 C CA . PHE A 1 70 ? 12.594 -10.828 -8.782 1.00 98.31 70 PHE A CA 1
ATOM 569 C C . PHE A 1 70 ? 12.200 -10.723 -10.261 1.00 98.31 70 PHE A C 1
ATOM 571 O O . PHE A 1 70 ? 11.878 -11.741 -10.873 1.00 98.31 70 PHE A O 1
ATOM 578 N N . ALA A 1 71 ? 12.201 -9.522 -10.842 1.00 97.88 71 ALA A N 1
ATOM 579 C CA . ALA A 1 71 ? 11.853 -9.289 -12.239 1.00 97.88 71 ALA A CA 1
ATOM 580 C C . ALA A 1 71 ? 12.519 -8.017 -12.788 1.00 97.88 71 ALA A C 1
ATOM 582 O O . ALA A 1 71 ? 12.854 -7.097 -12.044 1.00 97.88 71 ALA A O 1
ATOM 583 N N . ASP A 1 72 ? 12.662 -7.948 -14.112 1.00 97.88 72 ASP A N 1
ATOM 584 C CA . ASP A 1 72 ? 13.187 -6.769 -14.801 1.00 97.88 72 ASP A CA 1
ATOM 585 C C . ASP A 1 72 ? 12.073 -5.726 -15.018 1.00 97.88 72 ASP A C 1
ATOM 587 O O . ASP A 1 72 ? 11.121 -5.998 -15.762 1.00 97.88 72 ASP A O 1
ATOM 591 N N . PRO A 1 73 ? 12.139 -4.534 -14.394 1.00 97.31 73 PRO A N 1
ATOM 592 C CA . PRO A 1 73 ? 11.139 -3.498 -14.613 1.00 97.31 73 PRO A CA 1
ATOM 593 C C . PRO A 1 73 ? 11.285 -2.794 -15.976 1.00 97.31 73 PRO A C 1
ATOM 595 O O . PRO A 1 73 ? 10.386 -2.049 -16.365 1.00 97.31 73 PRO A O 1
ATOM 598 N N . TYR A 1 74 ? 12.368 -3.043 -16.726 1.00 97.31 74 TYR A N 1
ATOM 599 C CA . TYR A 1 74 ? 12.574 -2.520 -18.083 1.00 97.31 74 TYR A CA 1
ATOM 600 C C . TYR A 1 74 ? 12.064 -3.461 -19.181 1.00 97.31 74 TYR A C 1
ATOM 602 O O . TYR A 1 74 ? 12.002 -3.068 -20.348 1.00 97.31 74 TYR A O 1
ATOM 610 N N . ASN A 1 75 ? 11.601 -4.665 -18.830 1.00 97.56 75 ASN A N 1
ATOM 611 C CA . ASN A 1 75 ? 10.783 -5.470 -19.728 1.00 97.56 75 ASN A CA 1
ATOM 612 C C . ASN A 1 75 ? 9.380 -4.850 -19.828 1.00 97.56 75 ASN A C 1
ATOM 614 O O . ASN A 1 75 ? 8.462 -5.210 -19.086 1.00 97.56 75 ASN A O 1
ATOM 618 N N . ILE A 1 76 ? 9.220 -3.902 -20.755 1.00 94.44 76 ILE A N 1
ATOM 619 C CA . ILE A 1 76 ? 8.008 -3.083 -20.911 1.00 94.44 76 ILE A CA 1
ATOM 620 C C . ILE A 1 76 ? 6.757 -3.954 -21.088 1.00 94.44 76 ILE A C 1
ATOM 622 O O . ILE A 1 76 ? 5.722 -3.673 -20.482 1.00 94.44 76 ILE A O 1
ATOM 626 N N . ASN A 1 77 ? 6.873 -5.040 -21.858 1.00 95.25 77 ASN A N 1
ATOM 627 C CA . ASN A 1 77 ? 5.765 -5.948 -22.151 1.00 95.25 77 ASN A CA 1
ATOM 628 C C . ASN A 1 77 ? 5.243 -6.677 -20.912 1.00 95.25 77 ASN A C 1
ATOM 630 O O . ASN A 1 77 ? 4.096 -7.098 -20.923 1.00 95.25 77 ASN A O 1
ATOM 634 N N . GLN A 1 78 ? 6.064 -6.828 -19.868 1.00 95.88 78 GLN A N 1
ATOM 635 C CA . GLN A 1 78 ? 5.688 -7.473 -18.611 1.00 95.88 78 GLN A CA 1
ATOM 636 C C . GLN A 1 78 ? 5.364 -6.446 -17.522 1.00 95.88 78 GLN A C 1
ATOM 638 O O . GLN A 1 78 ? 4.341 -6.550 -16.843 1.00 95.88 78 GLN A O 1
ATOM 643 N N . TYR A 1 79 ? 6.225 -5.439 -17.344 1.00 98.06 79 TYR A N 1
ATOM 644 C CA . TYR A 1 79 ? 6.112 -4.483 -16.245 1.00 98.06 79 TYR A CA 1
ATOM 645 C C . TYR A 1 79 ? 4.784 -3.722 -16.292 1.00 98.06 79 TYR A C 1
ATOM 647 O O . TYR A 1 79 ? 4.087 -3.618 -15.278 1.00 98.06 79 TYR A O 1
ATOM 655 N N . TRP A 1 80 ? 4.384 -3.277 -17.484 1.00 97.69 80 TRP A N 1
ATOM 656 C CA . TRP A 1 80 ? 3.191 -2.458 -17.694 1.00 97.69 80 TRP A CA 1
ATOM 657 C C . TRP A 1 80 ? 1.892 -3.252 -17.839 1.00 97.69 80 TRP A C 1
ATOM 659 O O . TRP A 1 80 ? 0.834 -2.639 -17.930 1.00 97.69 80 TRP A O 1
ATOM 669 N N . MET A 1 81 ? 1.926 -4.587 -17.776 1.00 97.38 81 MET A N 1
ATOM 670 C CA . MET A 1 81 ? 0.699 -5.388 -17.784 1.00 97.38 81 MET A CA 1
ATOM 671 C C . MET A 1 81 ? -0.175 -5.067 -16.567 1.00 97.38 81 MET A C 1
ATOM 673 O O . MET A 1 81 ? 0.313 -5.015 -15.431 1.00 97.38 81 MET A O 1
ATOM 677 N N . ASP A 1 82 ? -1.478 -4.907 -16.793 1.00 96.44 82 ASP A N 1
ATOM 678 C CA . ASP A 1 82 ? -2.462 -4.666 -15.729 1.00 96.44 82 ASP A CA 1
ATOM 679 C C . ASP A 1 82 ? -2.497 -5.808 -14.705 1.00 96.44 82 ASP A C 1
ATOM 681 O O . ASP A 1 82 ? -2.749 -5.584 -13.528 1.00 96.44 82 ASP A O 1
ATOM 685 N N . ASN A 1 83 ? -2.200 -7.032 -15.145 1.00 95.19 83 ASN A N 1
ATOM 686 C CA . ASN A 1 83 ? -2.157 -8.243 -14.330 1.00 95.19 83 ASN A CA 1
ATOM 687 C C . ASN A 1 83 ? -0.726 -8.643 -13.922 1.00 95.19 83 ASN A C 1
ATOM 689 O O . ASN A 1 83 ? -0.469 -9.822 -13.671 1.00 95.19 83 ASN A O 1
ATOM 693 N N . ASN A 1 84 ? 0.215 -7.692 -13.849 1.00 97.88 84 ASN A N 1
ATOM 694 C CA . ASN A 1 84 ? 1.541 -7.939 -13.275 1.00 97.88 84 ASN A CA 1
ATOM 695 C C . ASN A 1 84 ? 1.413 -8.286 -11.780 1.00 97.88 84 ASN A C 1
ATOM 697 O O . ASN A 1 84 ? 1.457 -7.410 -10.914 1.00 97.88 84 ASN A O 1
ATOM 701 N N . LEU A 1 85 ? 1.250 -9.577 -11.485 1.00 98.25 85 LEU A N 1
ATOM 702 C CA . LEU A 1 85 ? 0.932 -10.074 -10.149 1.00 98.25 85 LEU A CA 1
ATOM 703 C C . LEU A 1 85 ? 2.013 -9.742 -9.118 1.00 98.25 85 LEU A C 1
ATOM 705 O O . LEU A 1 85 ? 1.676 -9.430 -7.981 1.00 98.25 85 LEU A O 1
ATOM 709 N N . LEU A 1 86 ? 3.292 -9.771 -9.505 1.00 98.44 86 LEU A N 1
ATOM 710 C CA . LEU A 1 86 ? 4.386 -9.413 -8.604 1.00 98.44 86 LEU A CA 1
ATOM 711 C C . LEU A 1 86 ? 4.263 -7.950 -8.166 1.00 98.44 86 LEU A C 1
ATOM 713 O O . LEU A 1 86 ? 4.300 -7.667 -6.971 1.00 98.44 86 LEU A O 1
ATOM 717 N N . TYR A 1 87 ? 4.070 -7.029 -9.115 1.00 98.50 87 TYR A N 1
ATOM 718 C CA . TYR A 1 87 ? 3.896 -5.615 -8.787 1.00 98.50 87 TYR A CA 1
ATOM 719 C C . TYR A 1 87 ? 2.633 -5.387 -7.946 1.00 98.50 87 TYR A C 1
ATOM 721 O O . TYR A 1 87 ? 2.697 -4.733 -6.907 1.00 98.50 87 TYR A O 1
ATOM 729 N N . LEU A 1 88 ? 1.498 -5.968 -8.357 1.00 98.44 88 LEU A N 1
ATOM 730 C CA . LEU A 1 88 ? 0.233 -5.851 -7.626 1.00 98.44 88 LEU A CA 1
ATOM 731 C C . LEU A 1 88 ? 0.350 -6.383 -6.195 1.00 98.44 88 LEU A C 1
ATOM 733 O O . LEU A 1 88 ? -0.152 -5.748 -5.273 1.00 98.44 88 LEU A O 1
ATOM 737 N N . PHE A 1 89 ? 1.033 -7.511 -5.995 1.00 98.56 89 PHE A N 1
ATOM 738 C CA . PHE A 1 89 ? 1.285 -8.067 -4.669 1.00 98.56 89 PHE A CA 1
ATOM 739 C C . PHE A 1 89 ? 2.135 -7.126 -3.816 1.00 98.56 89 PHE A C 1
ATOM 741 O O . PHE A 1 89 ? 1.721 -6.780 -2.711 1.00 98.56 89 PHE A O 1
ATOM 748 N N . LEU A 1 90 ? 3.283 -6.676 -4.336 1.00 98.44 90 LEU A N 1
ATOM 749 C CA . LEU A 1 90 ? 4.188 -5.777 -3.615 1.00 98.44 90 LEU A CA 1
ATOM 750 C C . LEU A 1 90 ? 3.521 -4.454 -3.244 1.00 98.44 90 LEU A C 1
ATOM 752 O O . LEU A 1 90 ? 3.778 -3.931 -2.167 1.00 98.44 90 LEU A O 1
ATOM 756 N N . PHE A 1 91 ? 2.664 -3.921 -4.110 1.00 98.00 91 PHE A N 1
ATOM 757 C CA . PHE A 1 91 ? 1.954 -2.679 -3.843 1.00 98.00 91 PHE A CA 1
ATOM 758 C C . PHE A 1 91 ? 0.814 -2.887 -2.836 1.00 98.00 91 PHE A C 1
ATOM 760 O O . PHE A 1 91 ? 0.760 -2.244 -1.786 1.00 98.00 91 PHE A O 1
ATOM 767 N N . LYS A 1 92 ? -0.084 -3.839 -3.111 1.00 98.00 92 LYS A N 1
ATOM 768 C CA . LYS A 1 92 ? -1.301 -4.028 -2.313 1.00 98.00 92 LYS A CA 1
ATOM 769 C C . LYS A 1 92 ? -1.042 -4.638 -0.947 1.00 98.00 92 LYS A C 1
ATOM 771 O O . LYS A 1 92 ? -1.833 -4.398 -0.041 1.00 98.00 92 LYS A O 1
ATOM 776 N N . ILE A 1 93 ? 0.054 -5.375 -0.745 1.00 97.88 93 ILE A N 1
ATOM 777 C CA . ILE A 1 93 ? 0.398 -5.841 0.602 1.00 97.88 93 ILE A CA 1
ATOM 778 C C . ILE A 1 93 ? 0.654 -4.662 1.545 1.00 97.88 93 ILE A C 1
ATOM 780 O O . ILE A 1 93 ? 0.271 -4.735 2.708 1.00 97.88 93 ILE A O 1
ATOM 784 N N . ILE A 1 94 ? 1.211 -3.551 1.050 1.00 97.12 94 ILE A N 1
ATOM 785 C CA . ILE A 1 94 ? 1.450 -2.354 1.865 1.00 97.12 94 ILE A CA 1
ATOM 786 C C . ILE A 1 94 ? 0.110 -1.710 2.241 1.00 97.12 94 ILE A C 1
ATOM 788 O O . ILE A 1 94 ? -0.091 -1.412 3.411 1.00 97.12 94 ILE A O 1
ATOM 792 N N . ILE A 1 95 ? -0.845 -1.614 1.308 1.00 96.94 95 ILE A N 1
ATOM 793 C CA . ILE A 1 95 ? -2.219 -1.152 1.595 1.00 96.94 95 ILE A CA 1
ATOM 794 C C . ILE A 1 95 ? -2.882 -2.019 2.677 1.00 96.94 95 ILE A C 1
ATOM 796 O O . ILE A 1 95 ? -3.435 -1.507 3.650 1.00 96.94 95 ILE A O 1
ATOM 800 N N . ILE A 1 96 ? -2.793 -3.348 2.551 1.00 97.88 96 ILE A N 1
ATOM 801 C CA . ILE A 1 96 ? -3.376 -4.283 3.526 1.00 97.88 96 ILE A CA 1
ATOM 802 C C . ILE A 1 96 ? -2.729 -4.114 4.908 1.00 97.88 96 ILE A C 1
ATOM 804 O O . ILE A 1 96 ? -3.419 -4.164 5.928 1.00 97.88 96 ILE A O 1
ATOM 808 N N . LEU A 1 97 ? -1.410 -3.910 4.958 1.00 97.06 97 LEU A N 1
ATOM 809 C CA . LEU A 1 97 ? -0.695 -3.641 6.204 1.00 97.06 97 LEU 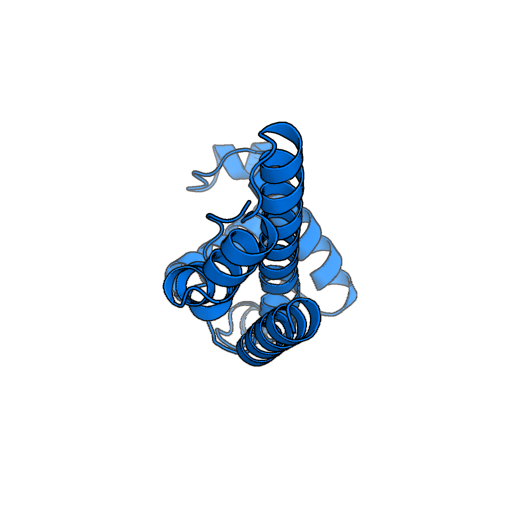A CA 1
ATOM 810 C C . LEU A 1 97 ? -1.112 -2.299 6.823 1.00 97.06 97 LEU A C 1
ATOM 812 O O . LEU A 1 97 ? -1.249 -2.227 8.046 1.00 97.06 97 LEU A O 1
ATOM 816 N N . SER A 1 98 ? -1.386 -1.277 6.011 1.00 96.88 98 SER A N 1
ATOM 817 C CA . SER A 1 98 ? -1.921 0.007 6.480 1.00 96.88 98 SER A CA 1
ATOM 818 C C . SER A 1 98 ? -3.313 -0.136 7.086 1.00 96.88 98 SER A C 1
ATOM 820 O O . SER A 1 98 ? -3.537 0.335 8.199 1.00 96.88 98 SER A O 1
ATOM 822 N N . ASP A 1 99 ? -4.214 -0.890 6.448 1.00 97.38 99 ASP A N 1
ATOM 823 C CA . ASP A 1 99 ? -5.532 -1.209 7.016 1.00 97.38 99 ASP A CA 1
ATOM 824 C C . ASP A 1 99 ? -5.420 -1.905 8.388 1.00 97.38 99 ASP A C 1
ATOM 826 O O . ASP A 1 99 ? -6.164 -1.597 9.327 1.00 97.38 99 ASP A O 1
ATOM 830 N N . ILE A 1 100 ? -4.467 -2.834 8.534 1.00 97.31 100 ILE A N 1
ATOM 831 C CA . ILE A 1 100 ? -4.168 -3.491 9.819 1.00 97.31 100 ILE A CA 1
ATOM 832 C C . ILE A 1 100 ? -3.616 -2.480 10.836 1.00 97.31 100 ILE A C 1
ATOM 834 O O . ILE A 1 100 ? -3.981 -2.520 12.017 1.00 97.31 100 ILE A O 1
ATOM 838 N N . GLY A 1 101 ? -2.778 -1.542 10.393 1.00 97.62 101 GLY A N 1
ATOM 839 C CA . GLY A 1 101 ? -2.323 -0.413 11.201 1.00 97.62 101 GLY A CA 1
ATOM 840 C C . GLY A 1 101 ? -3.491 0.431 11.720 1.00 97.62 101 GLY A C 1
ATOM 841 O O . GLY A 1 101 ? -3.560 0.721 12.918 1.00 97.62 101 GLY A O 1
ATOM 842 N N . ILE A 1 102 ? -4.464 0.744 10.861 1.00 97.75 102 ILE A N 1
ATOM 843 C CA . ILE A 1 102 ? -5.665 1.505 11.228 1.00 97.75 102 ILE A CA 1
ATOM 844 C C . ILE A 1 102 ? -6.513 0.734 12.248 1.00 97.75 102 ILE A C 1
ATOM 846 O O . ILE A 1 102 ? -6.935 1.321 13.247 1.00 97.75 102 ILE A O 1
ATOM 850 N N . ILE A 1 103 ? -6.696 -0.584 12.090 1.00 97.62 103 ILE A N 1
ATOM 851 C CA . ILE A 1 103 ? -7.343 -1.430 13.113 1.00 97.62 103 ILE A CA 1
ATOM 852 C C . ILE A 1 103 ? -6.678 -1.243 14.481 1.00 97.62 103 ILE A C 1
ATOM 854 O O . ILE A 1 103 ? -7.363 -1.033 15.490 1.00 97.62 103 ILE A O 1
ATOM 858 N N . PHE A 1 104 ? -5.345 -1.324 14.526 1.00 97.31 104 PHE A N 1
ATOM 859 C CA . PHE A 1 104 ? -4.593 -1.168 15.767 1.00 97.31 104 PHE A CA 1
ATOM 860 C C . PHE A 1 104 ? -4.787 0.231 16.367 1.00 97.31 104 PHE A C 1
ATOM 862 O O . PHE A 1 104 ? -5.018 0.356 17.575 1.00 97.31 104 PHE A O 1
ATOM 869 N N . LEU A 1 105 ? -4.758 1.276 15.534 1.00 98.06 105 LEU A N 1
ATOM 870 C CA . LEU A 1 105 ? -5.003 2.653 15.960 1.00 98.06 105 LEU A CA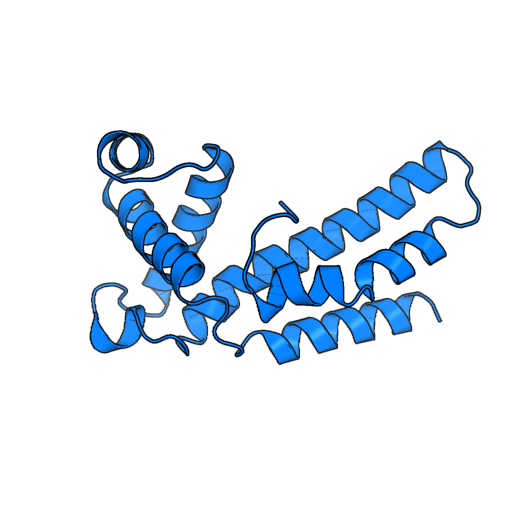 1
ATOM 871 C C . LEU A 1 105 ? -6.417 2.839 16.517 1.00 98.06 105 LEU A C 1
ATOM 873 O O . LEU A 1 105 ? -6.553 3.397 17.606 1.00 98.06 105 LEU A O 1
ATOM 8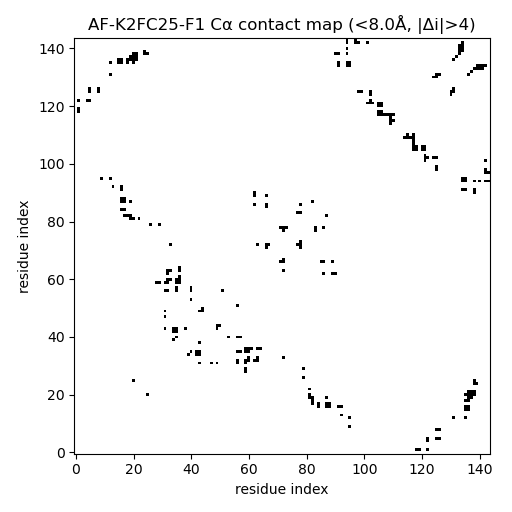77 N N . ILE A 1 106 ? -7.451 2.315 15.851 1.00 98.00 106 ILE A N 1
ATOM 878 C CA . ILE A 1 106 ? -8.844 2.386 16.320 1.00 98.00 106 ILE A CA 1
ATOM 879 C C . ILE A 1 106 ? -8.970 1.777 17.720 1.00 98.00 106 ILE A C 1
ATOM 881 O O . ILE A 1 106 ? -9.541 2.402 18.618 1.00 98.00 106 ILE A O 1
ATOM 885 N N . ILE A 1 107 ? -8.405 0.585 17.945 1.00 97.25 107 ILE A N 1
ATOM 886 C CA . ILE A 1 107 ? -8.445 -0.075 19.260 1.00 97.25 107 ILE A CA 1
ATOM 887 C C . ILE A 1 107 ? -7.677 0.741 20.301 1.00 97.25 107 ILE A C 1
ATOM 889 O O . ILE A 1 107 ? -8.182 0.962 21.404 1.00 97.25 107 ILE A O 1
ATOM 893 N N . LYS A 1 108 ? -6.466 1.198 19.960 1.00 98.06 108 LYS A N 1
ATOM 894 C CA . LYS A 1 108 ? -5.595 1.956 20.866 1.00 98.06 108 LYS A CA 1
ATOM 895 C C . LYS A 1 108 ? -6.241 3.274 21.292 1.0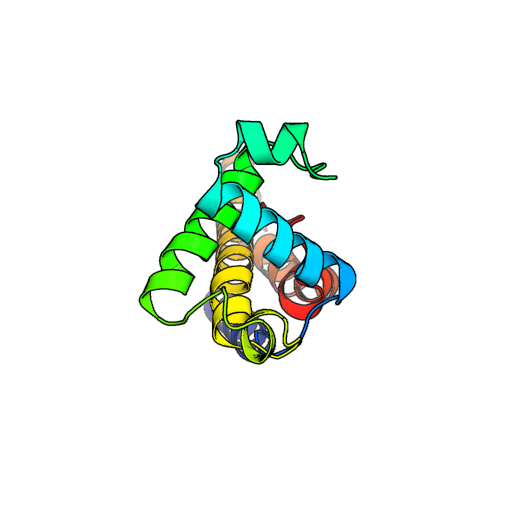0 98.06 108 LYS A C 1
ATOM 897 O O . LYS A 1 108 ? -6.250 3.592 22.481 1.00 98.06 108 LYS A O 1
ATOM 902 N N . ILE A 1 109 ? -6.797 4.025 20.343 1.00 98.44 109 ILE A N 1
ATOM 903 C CA . ILE A 1 109 ? -7.484 5.297 20.595 1.00 98.44 109 ILE A CA 1
ATOM 904 C C . ILE A 1 109 ? -8.757 5.052 21.407 1.00 98.44 109 ILE A C 1
ATOM 906 O O . ILE A 1 109 ? -8.953 5.701 22.431 1.00 98.44 109 ILE A O 1
ATOM 910 N N . SER A 1 110 ? -9.566 4.056 21.037 1.00 97.94 110 SER A N 1
ATOM 911 C CA . SER A 1 110 ? -10.773 3.694 21.795 1.00 97.94 110 SER A CA 1
ATOM 912 C C . SER A 1 110 ? -10.456 3.332 23.248 1.00 97.94 110 SER A C 1
ATOM 914 O O . SER A 1 110 ? -11.177 3.740 24.156 1.00 97.94 110 SER A O 1
ATOM 916 N N . GLY A 1 111 ? -9.352 2.614 23.484 1.00 97.56 111 GLY A N 1
ATOM 917 C CA . GLY A 1 111 ? -8.865 2.300 24.827 1.00 97.56 111 GLY A CA 1
ATOM 918 C C . GLY A 1 111 ? -8.490 3.550 25.626 1.00 97.56 111 GLY A C 1
ATOM 919 O O . GLY A 1 111 ? -8.912 3.687 26.774 1.00 97.56 111 GLY A O 1
ATOM 920 N N . LYS A 1 112 ? -7.774 4.503 25.009 1.00 97.81 112 LYS A N 1
ATOM 921 C CA . LYS A 1 112 ? -7.444 5.800 25.635 1.00 97.81 112 LYS A CA 1
ATOM 922 C C . LYS A 1 112 ? -8.690 6.618 25.984 1.00 97.81 112 LYS A C 1
ATOM 924 O O . LYS A 1 112 ? -8.726 7.249 27.034 1.00 97.81 112 LYS A O 1
ATOM 929 N N . LEU A 1 113 ? -9.714 6.565 25.134 1.00 97.94 113 LEU A N 1
ATOM 930 C CA . LEU A 1 113 ? -10.998 7.242 25.336 1.00 97.94 113 LEU A CA 1
ATOM 931 C C . LEU A 1 113 ? -11.966 6.458 26.241 1.00 97.94 113 LEU A C 1
ATOM 933 O O . LEU A 1 113 ? -13.099 6.888 26.440 1.00 97.94 113 LEU A O 1
ATOM 937 N N . LYS A 1 114 ? -11.548 5.305 26.789 1.00 96.69 114 LYS A N 1
ATOM 938 C CA . LYS A 1 114 ? -12.375 4.408 27.620 1.00 96.69 114 LYS A CA 1
ATOM 939 C C . LYS A 1 114 ? -13.672 3.948 26.927 1.00 96.69 114 LYS A C 1
ATOM 941 O O . LYS A 1 114 ? -14.666 3.632 27.582 1.00 96.69 114 LYS A O 1
ATOM 946 N N . MET A 1 115 ? -13.664 3.865 25.595 1.00 96.44 115 MET A N 1
ATOM 947 C CA . MET A 1 115 ? -14.792 3.389 24.794 1.00 96.44 115 MET A CA 1
ATOM 948 C C . MET A 1 115 ? -14.843 1.858 24.778 1.00 96.44 115 MET A C 1
ATOM 950 O O . MET A 1 115 ? -13.887 1.191 24.384 1.00 96.44 115 MET A O 1
ATOM 954 N N . LYS A 1 116 ? -15.999 1.281 25.124 1.00 94.56 116 LYS A N 1
ATOM 955 C CA . LYS A 1 116 ? -16.195 -0.184 25.141 1.00 94.56 116 LYS A CA 1
ATOM 956 C C . LYS A 1 116 ? -16.279 -0.813 23.741 1.00 94.56 116 LYS A C 1
ATOM 958 O O . LYS A 1 116 ? -16.116 -2.021 23.601 1.00 94.56 116 LYS A O 1
ATOM 963 N N . TRP A 1 117 ? -16.497 -0.002 22.704 1.00 96.19 117 TRP A N 1
ATOM 964 C CA . TRP A 1 117 ? -16.813 -0.461 21.346 1.00 96.19 117 TRP A CA 1
ATOM 965 C C . TRP A 1 117 ? -15.619 -0.487 20.379 1.00 96.19 117 TRP A C 1
ATOM 967 O O . TRP A 1 117 ? -15.807 -0.764 19.201 1.00 96.19 117 TRP A O 1
ATOM 977 N N . GLY A 1 118 ? -14.384 -0.252 20.838 1.00 97.19 118 GLY A N 1
ATOM 978 C CA . GLY A 1 118 ? -13.223 -0.121 19.942 1.00 97.19 118 GLY A CA 1
ATOM 979 C C . GLY A 1 118 ? -12.965 -1.325 19.029 1.00 97.19 118 GLY A C 1
ATOM 980 O O . GLY A 1 118 ? -12.675 -1.162 17.848 1.00 97.19 118 GLY A O 1
ATOM 981 N N . LYS A 1 119 ? -13.142 -2.550 19.541 1.00 97.00 119 LYS A N 1
ATOM 982 C CA . LYS A 1 119 ? -13.023 -3.775 18.728 1.00 97.00 119 LYS A CA 1
ATOM 983 C C . LYS A 1 119 ? -14.132 -3.886 17.677 1.00 97.00 119 LYS A C 1
ATOM 985 O O . LYS A 1 119 ? -13.875 -4.362 16.579 1.00 97.00 119 LYS A O 1
ATOM 990 N N . LEU A 1 120 ? -15.347 -3.443 18.004 1.00 97.25 120 LEU A N 1
ATOM 991 C CA . LEU A 1 120 ? -16.461 -3.419 17.056 1.00 97.25 120 LEU A CA 1
ATOM 992 C C . LEU A 1 120 ? -16.198 -2.396 15.944 1.00 97.25 120 LEU A C 1
ATOM 994 O O . LEU A 1 120 ? -16.319 -2.744 14.777 1.00 97.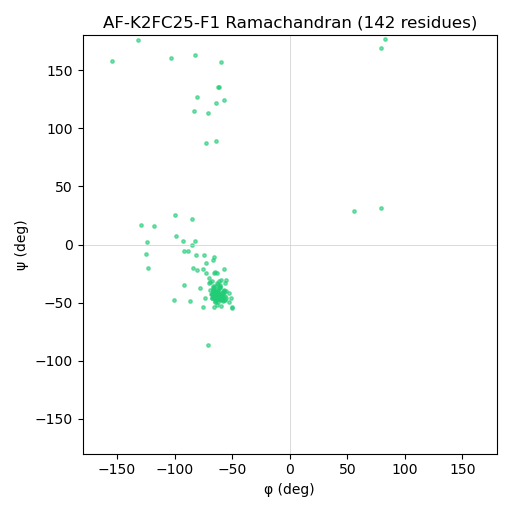25 120 LEU A O 1
ATOM 998 N N . LEU A 1 121 ? -15.759 -1.184 16.296 1.00 97.62 121 LEU A N 1
ATOM 999 C CA . LEU A 1 121 ? -15.394 -0.143 15.327 1.00 97.62 121 LEU A CA 1
ATOM 1000 C C . LEU A 1 121 ? -14.281 -0.603 14.380 1.00 97.62 121 LEU A C 1
ATOM 1002 O O . LEU A 1 121 ? -14.375 -0.383 13.178 1.00 97.62 121 LEU A O 1
ATOM 1006 N N . ALA A 1 122 ? -13.269 -1.299 14.902 1.00 97.94 122 ALA A N 1
ATOM 1007 C CA . ALA A 1 122 ? -12.202 -1.859 14.081 1.00 97.94 122 ALA A CA 1
ATOM 1008 C C . ALA A 1 122 ? -12.715 -2.900 13.071 1.00 97.94 122 ALA A C 1
ATOM 1010 O O . ALA A 1 122 ? -12.281 -2.899 11.924 1.00 97.94 122 ALA A O 1
ATOM 1011 N N . VAL A 1 123 ? -13.654 -3.767 13.471 1.00 98.00 123 VAL A N 1
ATOM 1012 C CA . VAL A 1 123 ? -14.287 -4.726 12.545 1.00 98.00 123 VAL A CA 1
ATOM 1013 C C . VAL A 1 123 ? -15.140 -4.009 11.508 1.00 98.00 123 VAL A C 1
ATOM 1015 O O . VAL A 1 123 ? -15.049 -4.350 10.334 1.00 98.00 123 VAL A O 1
ATOM 1018 N N . ILE A 1 124 ? -15.943 -3.023 11.921 1.00 97.88 124 ILE A N 1
ATOM 1019 C CA . ILE A 1 124 ? -16.792 -2.246 11.007 1.00 97.88 124 ILE A CA 1
ATOM 1020 C C . ILE A 1 124 ? -15.932 -1.555 9.950 1.00 97.88 124 ILE A C 1
ATOM 1022 O O . ILE A 1 124 ? -16.240 -1.663 8.771 1.00 97.88 124 ILE A O 1
ATOM 1026 N N . PHE A 1 125 ? -14.842 -0.898 10.356 1.00 97.75 125 PHE A N 1
ATOM 1027 C CA . PHE A 1 125 ? -13.888 -0.293 9.428 1.00 97.75 125 PHE A CA 1
ATOM 1028 C C . PHE A 1 125 ? -13.280 -1.341 8.491 1.00 97.75 125 PHE A C 1
ATOM 1030 O O . PHE A 1 125 ? -13.348 -1.203 7.274 1.00 97.75 125 PHE A O 1
ATOM 1037 N N . PHE A 1 126 ? -12.725 -2.422 9.042 1.00 97.69 126 PHE A N 1
ATOM 1038 C CA . PHE A 1 126 ? -11.966 -3.377 8.242 1.00 97.69 126 PHE A CA 1
ATOM 1039 C C . PHE A 1 126 ? -12.838 -4.198 7.286 1.00 97.69 126 PHE A C 1
ATOM 1041 O O . PHE A 1 126 ? -12.371 -4.604 6.226 1.00 97.69 126 PHE A O 1
ATOM 1048 N N . LEU A 1 127 ? -14.106 -4.436 7.620 1.00 97.62 127 LEU A N 1
ATOM 1049 C CA . LEU A 1 127 ? -15.063 -5.108 6.736 1.00 97.62 127 LEU A CA 1
ATOM 1050 C C . LEU A 1 127 ? -15.881 -4.133 5.878 1.00 97.62 127 LEU A C 1
ATOM 1052 O O . LEU A 1 127 ? -16.757 -4.577 5.140 1.00 97.62 127 LEU A O 1
ATOM 1056 N N . ASN A 1 128 ? -15.617 -2.826 5.959 1.00 97.94 128 ASN A N 1
ATOM 1057 C CA . ASN A 1 128 ? -16.326 -1.833 5.166 1.00 97.94 128 ASN A CA 1
ATOM 1058 C C . ASN A 1 128 ? -16.039 -2.055 3.665 1.00 97.94 128 ASN A C 1
ATOM 1060 O O . ASN A 1 128 ? -14.876 -1.968 3.259 1.00 97.94 128 ASN A O 1
ATOM 1064 N N . PRO A 1 129 ? -17.069 -2.285 2.825 1.00 97.69 129 PRO A N 1
ATOM 1065 C CA . PRO A 1 129 ? -16.888 -2.457 1.387 1.00 97.69 129 PRO A CA 1
ATOM 1066 C C . PRO A 1 129 ? -16.183 -1.278 0.717 1.00 97.69 129 PRO A C 1
ATOM 1068 O O . PRO A 1 129 ? -15.410 -1.501 -0.205 1.00 97.69 129 PRO A O 1
ATOM 1071 N N . ALA A 1 130 ? -16.396 -0.047 1.194 1.00 97.50 130 ALA A N 1
ATOM 1072 C CA . ALA A 1 130 ? -15.726 1.133 0.654 1.00 97.50 130 ALA A CA 1
ATOM 1073 C C . ALA A 1 130 ? -14.215 1.105 0.925 1.00 97.50 130 ALA A C 1
ATOM 1075 O O . ALA A 1 130 ? -13.440 1.410 0.031 1.00 97.50 130 ALA A O 1
ATOM 1076 N N . VAL A 1 131 ? -13.792 0.663 2.116 1.00 97.44 131 VAL A N 1
ATOM 1077 C CA . VAL A 1 131 ? -12.365 0.534 2.472 1.00 97.44 131 VAL A CA 1
ATOM 1078 C C . VAL A 1 131 ? -11.703 -0.573 1.651 1.00 97.44 131 VAL A C 1
ATOM 1080 O O . VAL A 1 131 ? -10.603 -0.396 1.142 1.00 97.44 131 VAL A O 1
ATOM 1083 N N . ILE A 1 132 ? -12.384 -1.712 1.477 1.00 98.06 132 ILE A N 1
ATOM 1084 C CA . ILE A 1 132 ? -11.892 -2.809 0.629 1.00 98.06 132 ILE A CA 1
ATOM 1085 C C . ILE A 1 132 ? -11.792 -2.357 -0.832 1.00 98.06 132 ILE A C 1
ATOM 1087 O O . ILE A 1 132 ? -10.821 -2.691 -1.514 1.00 98.06 132 ILE A O 1
ATOM 1091 N N . PHE A 1 133 ? -12.803 -1.625 -1.309 1.00 98.19 133 PHE A N 1
ATOM 1092 C CA . PHE A 1 133 ? -12.860 -1.152 -2.681 1.00 98.19 133 PHE A CA 1
ATOM 1093 C C . PHE A 1 133 ? -11.747 -0.151 -2.970 1.00 98.19 133 PHE A C 1
ATOM 1095 O O . PHE A 1 133 ? -10.965 -0.374 -3.886 1.00 98.19 133 PHE A O 1
ATOM 1102 N N . ASP A 1 134 ? -11.647 0.898 -2.161 1.00 97.75 134 ASP A N 1
ATOM 1103 C CA . ASP A 1 134 ? -10.620 1.926 -2.292 1.00 97.75 134 ASP A CA 1
ATOM 1104 C C . ASP A 1 134 ? -9.202 1.335 -2.184 1.00 97.75 134 ASP A C 1
ATOM 1106 O O . ASP A 1 134 ? -8.363 1.529 -3.059 1.00 97.75 134 ASP A O 1
ATOM 1110 N N . GLY A 1 135 ? -8.960 0.485 -1.186 1.00 96.12 135 GLY A N 1
ATOM 1111 C CA . GLY A 1 135 ? -7.653 -0.131 -0.992 1.00 96.12 135 GLY A CA 1
ATOM 1112 C C . GLY A 1 135 ? -7.325 -1.184 -2.053 1.00 96.12 13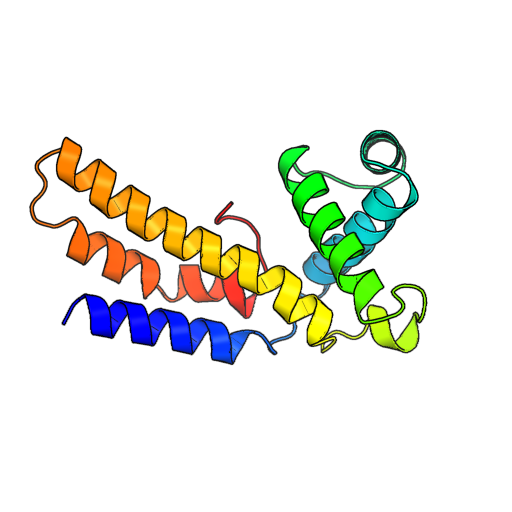5 GLY A C 1
ATOM 1113 O O . GLY A 1 135 ? -6.650 -0.931 -3.047 1.00 96.12 135 GLY A O 1
ATOM 1114 N N . VAL A 1 136 ? -7.753 -2.430 -1.842 1.00 96.38 136 VAL A N 1
ATOM 1115 C CA . VAL A 1 136 ? -7.257 -3.567 -2.643 1.00 96.38 136 VAL A CA 1
ATOM 1116 C C . VAL A 1 136 ? -7.925 -3.726 -4.007 1.00 96.38 136 VAL A C 1
ATOM 1118 O O . VAL A 1 136 ? -7.329 -4.371 -4.869 1.00 96.38 136 VAL A O 1
ATOM 1121 N N . ILE A 1 137 ? -9.128 -3.190 -4.240 1.00 97.88 137 ILE A N 1
ATOM 1122 C CA . ILE A 1 137 ? -9.799 -3.321 -5.549 1.00 97.88 137 ILE A CA 1
ATOM 1123 C C . ILE A 1 137 ? -9.352 -2.216 -6.501 1.00 97.88 137 ILE A C 1
ATOM 1125 O O . ILE A 1 137 ? -8.987 -2.536 -7.628 1.00 97.88 137 ILE A O 1
ATOM 1129 N N . TRP A 1 138 ? -9.354 -0.956 -6.062 1.00 97.88 138 TRP A N 1
ATOM 1130 C CA . TRP A 1 138 ? -8.896 0.202 -6.832 1.00 97.88 138 TRP A CA 1
ATOM 1131 C C . TRP A 1 138 ? -7.369 0.292 -6.839 1.00 97.88 138 TRP A C 1
ATOM 1133 O O . TRP A 1 138 ? -6.783 0.596 -7.875 1.00 97.88 138 TRP A O 1
ATOM 1143 N N . GLY A 1 139 ? -6.704 -0.039 -5.731 1.00 95.44 139 GLY A N 1
ATOM 1144 C CA . GLY A 1 139 ? -5.272 0.217 -5.569 1.00 95.44 139 GLY A CA 1
ATOM 1145 C C . GLY A 1 139 ? -4.993 1.675 -5.212 1.00 95.44 139 GLY A C 1
ATOM 1146 O O . GLY A 1 139 ? -3.967 2.204 -5.645 1.00 95.44 139 GLY A O 1
ATOM 1147 N N . GLN A 1 140 ? -5.917 2.320 -4.494 1.00 94.88 140 GLN A N 1
ATOM 1148 C CA . GLN A 1 140 ? -5.723 3.658 -3.954 1.00 94.88 140 GLN A CA 1
ATOM 1149 C C . GLN A 1 140 ? -4.935 3.597 -2.641 1.00 94.88 140 GLN A C 1
ATOM 1151 O O . GLN A 1 140 ? -4.750 2.536 -2.046 1.00 94.88 140 GLN A O 1
ATOM 1156 N N . VAL A 1 141 ? -4.402 4.745 -2.241 1.00 92.31 141 VAL A N 1
ATOM 1157 C CA . VAL A 1 141 ? -3.408 4.880 -1.176 1.00 92.31 141 VAL A CA 1
ATOM 1158 C C . VAL A 1 141 ? -3.895 5.710 0.013 1.00 92.31 141 VAL A C 1
ATOM 1160 O O . VAL A 1 141 ? -3.092 6.129 0.844 1.00 92.31 141 VAL A O 1
ATOM 1163 N N . ASP A 1 142 ? -5.209 5.922 0.118 1.00 89.00 142 ASP A N 1
ATOM 1164 C CA . ASP A 1 142 ? -5.836 6.768 1.143 1.00 89.00 142 ASP A CA 1
ATOM 1165 C C . ASP A 1 142 ? -5.691 6.191 2.564 1.00 89.00 142 ASP A C 1
ATOM 1167 O O . ASP A 1 142 ? -5.937 6.880 3.554 1.00 89.00 142 ASP A O 1
ATOM 1171 N N . GLN A 1 143 ? -5.280 4.923 2.682 1.00 83.44 143 GLN A N 1
ATOM 1172 C CA . GLN A 1 143 ? -5.008 4.261 3.958 1.00 83.44 143 GLN A CA 1
ATOM 1173 C C . GLN A 1 143 ? -3.614 4.575 4.547 1.00 83.44 143 GLN A C 1
ATOM 1175 O O . GLN A 1 143 ? -3.355 4.136 5.671 1.00 83.44 143 GLN A O 1
ATOM 1180 N N . PHE A 1 144 ? -2.708 5.248 3.816 1.00 78.81 144 PHE A N 1
ATOM 1181 C CA . PHE A 1 144 ? -1.342 5.566 4.285 1.00 78.81 144 PHE A CA 1
ATOM 1182 C C . PHE A 1 144 ? -1.255 6.749 5.256 1.00 78.81 144 PHE A C 1
ATOM 1184 O O . PHE A 1 144 ? -2.033 7.718 5.129 1.00 78.81 144 PHE A O 1
#

Sequence (144 aa):
MYFLLLFLGFVVRLLLIPVSGFRADVAFWKGWGLAVTDKGIIWLINNTNYNYPPGFAYILDLIGKIYKLFADPYNINQYWMDNNLLYLFLFKIIIILSDIGIIFLIIKISGKLKMKWGKLLAVIFFLNPAVIFDGVIWGQVDQF

Nearest PDB structures (foldseek):
  5oge-assembly1_A  TM=2.582E-01  e=7.185E+00  Saccharomyces cerevisiae S288C
  5oge-assembly3_H-2  TM=2.477E-01  e=6.521E+00  Saccharomyces cerevisiae S288C
  5oge-assembly3_C  TM=2.498E-01  e=6.845E+00  Saccharomyces cerevisiae S288C
  5oge-assembly2_B  TM=1.944E-01  e=4.016E+00  Saccharomyces cerevisiae S288C
  5oge-assembly4_D  TM=2.474E-01  e=7.917E+00  Saccharomyces cerevisiae S288C